Protein AF-A0A1V6GS92-F1 (afdb_monomer_lite)

Foldseek 3Di:
DQPQDDPQLSAGPVNVVVDDPVVVVVSLLVSLVVVLVVLLVVLVVVQCVVVVVVPDPDRDDSCCRSADDDPSDRDHPVRVVVVVVVVVVVVVVVVVD

Sequence (97 aa):
MKLVALGPLRLSHEDVWRLTWGEVEDLAYAWRYSEFLETQKRAQHAAWILNGSGNLKRPLRVEDLSGYWVDGRIMDKNEYHEYQKRRIRAKRGVKNG

pLDDT: mean 85.9, std 13.89, range [40.41, 97.0]

Structure (mmCIF, N/CA/C/O backbone):
data_AF-A0A1V6GS92-F1
#
_entry.id   AF-A0A1V6GS92-F1
#
loop_
_atom_site.group_PDB
_atom_site.id
_atom_site.type_symbol
_atom_site.label_atom_id
_atom_site.label_alt_id
_atom_site.label_comp_id
_atom_site.label_asym_id
_atom_site.label_entity_id
_atom_site.label_seq_id
_atom_site.pdbx_PDB_ins_code
_atom_site.Cartn_x
_atom_site.Cartn_y
_atom_site.Cartn_z
_atom_site.occupancy
_atom_site.B_iso_or_equiv
_atom_site.auth_seq_id
_atom_site.auth_comp_id
_atom_site.auth_asym_id
_atom_site.auth_atom_id
_atom_site.pdbx_PDB_model_num
ATOM 1 N N . MET A 1 1 ? 29.927 10.587 -14.963 1.00 40.41 1 MET A N 1
ATOM 2 C CA . MET A 1 1 ? 28.707 11.268 -14.470 1.00 40.41 1 MET A CA 1
ATOM 3 C C . MET A 1 1 ? 27.534 10.324 -14.671 1.00 40.41 1 MET A C 1
ATOM 5 O O . MET A 1 1 ? 27.228 10.024 -15.815 1.00 40.41 1 MET A O 1
ATOM 9 N N . LYS A 1 2 ? 26.926 9.788 -13.602 1.00 44.16 2 LYS A N 1
ATOM 10 C CA . LYS A 1 2 ? 25.694 8.994 -13.735 1.00 44.16 2 LYS A CA 1
ATOM 11 C C . LYS A 1 2 ? 24.556 9.967 -14.025 1.00 44.16 2 LYS A C 1
ATOM 13 O O . LYS A 1 2 ? 24.117 10.674 -13.124 1.00 44.16 2 LYS A O 1
ATOM 18 N N . LEU A 1 3 ? 24.140 10.037 -15.286 1.00 49.91 3 LEU A N 1
ATOM 19 C CA . LEU A 1 3 ? 22.869 10.638 -15.670 1.00 49.91 3 LEU A CA 1
ATOM 20 C C . LEU A 1 3 ? 21.786 9.852 -14.925 1.00 49.91 3 LEU A C 1
ATOM 22 O O . LEU A 1 3 ? 21.489 8.713 -15.278 1.00 49.91 3 LEU A O 1
ATOM 26 N N . VAL A 1 4 ? 21.289 10.426 -13.827 1.00 53.53 4 VAL A N 1
ATOM 27 C CA . VAL A 1 4 ? 20.115 9.943 -13.099 1.00 53.53 4 VAL A CA 1
ATOM 28 C C . VAL A 1 4 ? 18.963 10.051 -14.083 1.00 53.53 4 VAL A C 1
ATOM 30 O O . VAL A 1 4 ? 18.396 11.130 -14.244 1.00 53.53 4 VAL A O 1
ATOM 33 N N . ALA A 1 5 ? 18.696 8.986 -14.834 1.00 53.59 5 ALA A N 1
ATOM 34 C CA . ALA A 1 5 ? 17.643 9.036 -15.822 1.00 53.59 5 ALA A CA 1
ATOM 35 C C . ALA A 1 5 ? 16.322 8.539 -15.205 1.00 53.59 5 ALA A C 1
ATOM 37 O O . ALA A 1 5 ? 16.239 7.581 -14.439 1.00 53.59 5 ALA A O 1
ATOM 38 N N . LEU A 1 6 ? 15.317 9.375 -15.446 1.00 57.06 6 LEU A N 1
ATOM 39 C CA . LEU A 1 6 ? 13.910 9.063 -15.644 1.00 57.06 6 LEU A CA 1
ATOM 40 C C . LEU A 1 6 ? 13.200 8.245 -14.553 1.00 57.06 6 LEU A C 1
ATOM 42 O O . LEU A 1 6 ? 12.740 7.123 -14.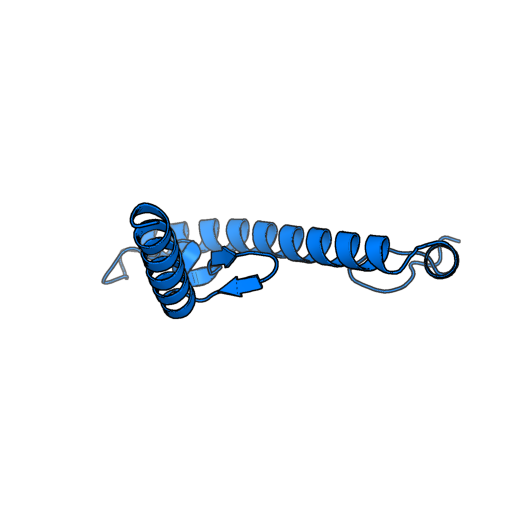749 1.00 57.06 6 LEU A O 1
ATOM 46 N N . GLY A 1 7 ? 12.952 8.938 -13.440 1.00 68.44 7 GLY A N 1
ATOM 47 C CA . GLY A 1 7 ? 11.750 8.724 -12.640 1.00 68.44 7 GLY A CA 1
ATOM 48 C C . GLY A 1 7 ? 11.771 7.486 -11.731 1.00 68.44 7 GLY A C 1
ATOM 49 O O . GLY A 1 7 ? 12.838 7.009 -11.342 1.00 68.44 7 GLY A O 1
ATOM 50 N N . PRO A 1 8 ? 10.592 6.986 -11.326 1.00 73.38 8 PRO A N 1
ATOM 51 C CA . PRO A 1 8 ? 10.463 5.970 -10.279 1.00 73.38 8 PRO A CA 1
ATOM 52 C C . PRO A 1 8 ? 11.168 4.633 -10.562 1.00 73.38 8 PRO A C 1
ATOM 54 O O . PRO A 1 8 ? 11.498 3.907 -9.626 1.00 73.38 8 PRO A O 1
ATOM 57 N N . LEU A 1 9 ? 11.438 4.324 -11.832 1.00 79.75 9 LEU A N 1
ATOM 58 C CA . LEU A 1 9 ? 12.036 3.057 -12.264 1.00 79.75 9 LEU A CA 1
ATOM 59 C C . LEU A 1 9 ? 13.572 3.054 -12.219 1.00 79.75 9 LEU A C 1
ATOM 61 O O . LEU A 1 9 ? 14.178 2.007 -12.420 1.00 79.75 9 LEU A O 1
ATOM 65 N N . ARG A 1 10 ? 14.205 4.202 -11.923 1.00 74.81 10 ARG A N 1
ATOM 66 C CA . ARG A 1 10 ? 15.671 4.357 -11.797 1.00 74.81 10 ARG A CA 1
ATOM 67 C C . ARG A 1 10 ? 16.462 3.838 -13.013 1.00 74.81 10 ARG A C 1
ATOM 69 O O . ARG A 1 10 ? 17.577 3.345 -12.851 1.00 74.81 10 ARG A O 1
ATOM 76 N N . LEU A 1 11 ? 15.891 3.955 -14.211 1.00 78.75 11 LEU A N 1
ATOM 77 C CA . LEU A 1 11 ? 16.488 3.491 -15.466 1.00 78.75 11 LEU A CA 1
ATOM 78 C C . LEU A 1 11 ? 17.394 4.557 -16.064 1.00 78.75 11 LEU A C 1
ATOM 80 O O . LEU A 1 11 ? 16.971 5.697 -16.179 1.00 78.75 11 LEU A O 1
ATOM 84 N N . SER A 1 12 ? 18.605 4.220 -16.505 1.00 78.94 12 SER A N 1
ATOM 85 C CA . SER A 1 12 ? 19.438 5.166 -17.255 1.00 78.94 12 SER A CA 1
ATOM 86 C C . SER A 1 12 ? 18.942 5.345 -18.698 1.00 78.94 12 SER A C 1
ATOM 88 O O . SER A 1 12 ? 18.154 4.550 -19.206 1.00 78.94 12 SER A O 1
ATOM 90 N N . HIS A 1 13 ? 19.421 6.385 -19.392 1.00 75.88 13 HIS A N 1
ATOM 91 C CA . HIS A 1 13 ? 19.068 6.609 -20.800 1.00 75.88 13 HIS A CA 1
ATOM 92 C C . HIS A 1 13 ? 19.468 5.426 -21.697 1.00 75.88 13 HIS A C 1
ATOM 94 O O . HIS A 1 13 ? 18.750 5.109 -22.639 1.00 75.88 13 HIS A O 1
ATOM 100 N N . GLU A 1 14 ? 20.584 4.755 -21.398 1.00 78.94 14 GLU A N 1
ATOM 101 C CA . GLU A 1 14 ? 21.009 3.566 -22.145 1.00 78.94 14 GLU A CA 1
ATOM 102 C C . GLU A 1 14 ? 20.124 2.348 -21.869 1.00 78.94 14 GLU A C 1
ATOM 104 O O . GLU A 1 14 ? 19.880 1.560 -22.781 1.00 78.94 14 GLU A O 1
ATOM 109 N N . ASP A 1 15 ? 19.616 2.205 -20.642 1.00 80.38 15 ASP A N 1
ATOM 110 C CA . ASP A 1 15 ? 18.771 1.067 -20.263 1.00 80.38 15 ASP A CA 1
ATOM 111 C C . ASP A 1 15 ? 17.447 1.077 -21.037 1.00 80.38 15 ASP A C 1
ATOM 113 O O . ASP A 1 15 ? 16.964 0.025 -21.448 1.00 80.38 15 ASP A O 1
ATOM 117 N N . VAL A 1 16 ? 16.902 2.265 -21.331 1.00 76.75 16 VAL A N 1
ATOM 118 C CA . VAL A 1 16 ? 15.662 2.427 -22.116 1.00 76.75 16 VAL A CA 1
ATOM 119 C C . VAL A 1 16 ? 15.771 1.792 -23.507 1.00 76.75 16 VAL A C 1
ATOM 121 O O . VAL A 1 16 ? 14.786 1.272 -24.018 1.00 76.75 16 VAL A O 1
ATOM 124 N N . TRP A 1 17 ? 16.961 1.796 -24.112 1.00 81.69 17 TRP A N 1
ATOM 125 C CA . TRP A 1 17 ? 17.186 1.220 -25.442 1.00 81.69 17 TRP A CA 1
ATOM 126 C C . TRP A 1 17 ? 17.456 -0.288 -25.429 1.00 81.69 17 TRP A C 1
ATOM 128 O O . TRP A 1 17 ? 17.484 -0.905 -26.493 1.00 81.69 17 TRP A O 1
ATOM 138 N N . ARG A 1 18 ? 17.695 -0.880 -24.253 1.00 85.38 18 ARG A N 1
ATOM 139 C CA . ARG A 1 18 ? 18.050 -2.302 -24.095 1.00 85.38 18 ARG A CA 1
ATOM 140 C C . ARG A 1 18 ? 16.932 -3.141 -23.491 1.00 85.38 18 ARG A C 1
ATOM 142 O O . ARG A 1 18 ? 16.963 -4.357 -23.640 1.00 85.38 18 ARG A O 1
ATOM 149 N N . LEU A 1 19 ? 15.979 -2.503 -22.818 1.00 86.50 19 LEU A N 1
ATOM 150 C CA . LEU A 1 19 ? 14.851 -3.181 -22.197 1.00 86.50 19 LEU A CA 1
ATOM 151 C C . LEU A 1 19 ? 13.761 -3.500 -23.214 1.00 86.50 19 LEU A C 1
ATOM 153 O O . LEU A 1 19 ? 13.388 -2.692 -24.065 1.00 86.50 19 LEU A O 1
ATOM 157 N N . THR A 1 20 ? 13.206 -4.690 -23.067 1.00 88.81 20 THR A N 1
ATOM 158 C CA . THR A 1 20 ? 11.969 -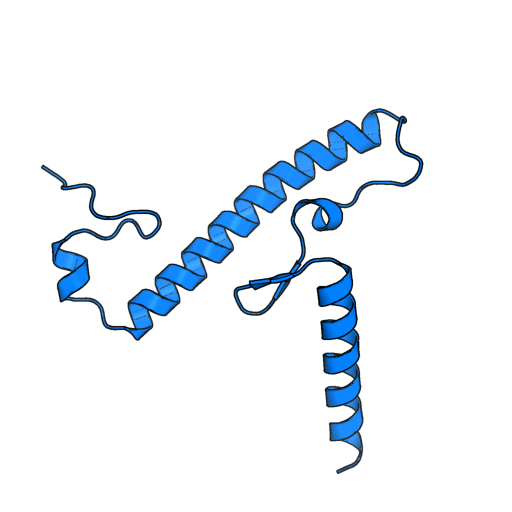5.091 -23.719 1.00 88.81 20 THR A CA 1
ATOM 159 C C . THR A 1 20 ? 10.766 -4.476 -23.010 1.00 88.81 20 THR A C 1
ATOM 161 O O . THR A 1 20 ? 10.821 -4.086 -21.842 1.00 88.81 20 THR A O 1
ATOM 164 N N . TRP A 1 21 ? 9.632 -4.426 -23.707 1.00 85.50 21 TRP A N 1
ATOM 165 C CA . TRP A 1 21 ? 8.398 -3.897 -23.128 1.00 85.50 21 TRP A CA 1
ATOM 166 C C . TRP A 1 21 ? 7.929 -4.689 -21.895 1.00 85.50 21 TRP A C 1
ATOM 168 O O . TRP A 1 21 ? 7.478 -4.093 -20.922 1.00 85.50 21 TRP A O 1
ATOM 178 N N . GLY A 1 22 ? 8.108 -6.016 -21.898 1.00 88.44 22 GLY A N 1
ATOM 179 C CA . GLY A 1 22 ? 7.766 -6.866 -20.753 1.00 88.44 22 GLY A CA 1
ATOM 180 C C . GLY A 1 22 ? 8.606 -6.554 -19.513 1.00 88.44 22 GLY A C 1
ATOM 181 O O . GLY A 1 22 ? 8.066 -6.424 -18.421 1.00 88.44 22 GLY A O 1
ATOM 182 N N . GLU A 1 23 ? 9.910 -6.325 -19.679 1.00 89.12 23 GLU A N 1
ATOM 183 C CA . GLU A 1 23 ? 10.781 -5.947 -18.557 1.00 89.12 23 GLU A CA 1
ATOM 184 C C . GLU A 1 23 ? 10.404 -4.576 -17.977 1.00 89.12 23 GLU A C 1
ATOM 186 O O . GLU A 1 23 ? 10.469 -4.370 -16.766 1.00 89.12 23 GLU A O 1
ATOM 191 N N . VAL A 1 24 ? 9.966 -3.636 -18.820 1.00 87.75 24 VAL A N 1
ATOM 192 C CA . VAL A 1 24 ? 9.455 -2.338 -18.355 1.00 87.75 24 VAL A CA 1
ATOM 193 C C . VAL A 1 24 ? 8.169 -2.510 -17.542 1.00 87.75 24 VAL A C 1
ATOM 195 O O . VAL A 1 24 ? 8.020 -1.871 -16.497 1.00 87.75 24 VAL A O 1
ATOM 198 N N . GLU A 1 25 ? 7.252 -3.376 -17.978 1.00 88.44 25 GLU A N 1
ATOM 199 C CA . GLU A 1 25 ? 6.022 -3.684 -17.238 1.00 88.44 25 GLU A CA 1
ATOM 200 C C . GLU A 1 25 ? 6.315 -4.343 -15.882 1.00 88.44 25 GLU A C 1
ATOM 202 O O . GLU A 1 25 ? 5.744 -3.930 -14.867 1.00 88.44 25 GLU A O 1
ATOM 207 N N . ASP A 1 26 ? 7.260 -5.283 -15.834 1.00 89.88 26 ASP A N 1
ATOM 208 C CA . ASP A 1 26 ? 7.698 -5.938 -14.597 1.00 89.88 26 ASP A CA 1
ATOM 209 C C . ASP A 1 26 ? 8.331 -4.943 -13.618 1.00 89.88 26 ASP A C 1
ATOM 211 O O . ASP A 1 26 ? 8.008 -4.932 -12.424 1.00 89.88 26 ASP A O 1
ATOM 215 N N . LEU A 1 27 ? 9.188 -4.047 -14.114 1.00 89.69 27 LEU A N 1
ATOM 216 C CA . LEU A 1 27 ? 9.782 -2.984 -13.305 1.00 89.69 27 LEU A CA 1
ATOM 217 C C . LEU A 1 27 ? 8.721 -2.023 -12.767 1.00 89.69 27 LEU A C 1
ATOM 219 O O . LEU A 1 27 ? 8.770 -1.637 -11.596 1.00 89.69 27 LEU A O 1
ATOM 223 N N . ALA A 1 28 ? 7.738 -1.656 -13.590 1.00 88.62 28 ALA A N 1
ATOM 224 C CA . ALA A 1 28 ? 6.625 -0.822 -13.159 1.00 88.62 28 ALA A CA 1
ATOM 225 C C . ALA A 1 28 ? 5.776 -1.515 -12.087 1.00 88.62 28 ALA A C 1
ATOM 227 O O . ALA A 1 28 ? 5.388 -0.880 -11.102 1.00 88.62 28 ALA A O 1
ATOM 228 N N . TYR A 1 29 ? 5.521 -2.816 -12.233 1.00 90.56 29 TYR A N 1
ATOM 229 C CA . TYR A 1 29 ? 4.816 -3.610 -11.233 1.00 90.56 29 TYR A CA 1
ATOM 230 C C . TYR A 1 29 ? 5.590 -3.659 -9.909 1.00 90.56 29 TYR A C 1
ATOM 232 O O . TYR A 1 29 ? 5.027 -3.365 -8.849 1.00 90.56 29 TYR A O 1
ATOM 240 N N . ALA A 1 30 ? 6.888 -3.964 -9.969 1.00 90.50 30 ALA A N 1
ATOM 241 C CA . ALA A 1 30 ? 7.765 -4.022 -8.806 1.00 90.50 30 ALA A CA 1
ATOM 242 C C . ALA A 1 30 ? 7.842 -2.670 -8.084 1.00 90.50 30 ALA A C 1
ATOM 244 O O . ALA A 1 30 ? 7.712 -2.613 -6.858 1.00 90.50 30 ALA A O 1
ATOM 245 N N . TRP A 1 31 ? 7.975 -1.573 -8.836 1.00 90.50 31 TRP A N 1
ATOM 246 C CA . TRP A 1 31 ? 7.975 -0.230 -8.268 1.00 90.50 31 TRP A CA 1
ATOM 247 C C . TRP A 1 31 ? 6.657 0.084 -7.550 1.00 90.50 31 TRP A C 1
ATOM 249 O O . TRP A 1 31 ? 6.676 0.476 -6.382 1.00 90.50 31 TRP A O 1
ATOM 259 N N . ARG A 1 32 ? 5.505 -0.157 -8.188 1.00 90.88 32 ARG A N 1
ATOM 260 C CA . ARG A 1 32 ? 4.189 0.084 -7.569 1.00 90.88 32 ARG A CA 1
ATOM 261 C C . ARG A 1 32 ? 3.996 -0.727 -6.292 1.00 90.88 32 ARG A C 1
ATOM 263 O O . ARG A 1 32 ? 3.432 -0.216 -5.326 1.00 90.88 32 ARG A O 1
ATOM 270 N N . TYR A 1 33 ? 4.473 -1.969 -6.274 1.00 93.50 33 TYR A N 1
ATOM 271 C CA . TYR A 1 33 ? 4.414 -2.799 -5.077 1.00 93.50 33 TYR A CA 1
ATOM 272 C C . TYR A 1 33 ? 5.320 -2.253 -3.966 1.00 93.50 33 TYR A C 1
ATOM 274 O O . TYR A 1 33 ? 4.911 -2.198 -2.808 1.00 93.50 33 TYR A O 1
ATOM 282 N N . SER A 1 34 ? 6.521 -1.777 -4.310 1.00 92.69 34 SER A N 1
ATOM 283 C CA . SER A 1 34 ? 7.426 -1.152 -3.339 1.00 92.69 34 SER A CA 1
ATOM 284 C C . SER A 1 34 ? 6.823 0.107 -2.697 1.00 92.69 34 SER A C 1
ATOM 286 O O . SER A 1 34 ? 6.869 0.253 -1.476 1.00 92.69 34 SER A O 1
ATOM 288 N N . GLU A 1 35 ? 6.156 0.955 -3.486 1.00 92.44 35 GLU A N 1
ATOM 289 C CA . GLU A 1 35 ? 5.434 2.137 -2.992 1.00 92.44 35 GLU A CA 1
ATOM 290 C C . GLU A 1 35 ? 4.251 1.762 -2.092 1.00 92.44 35 GLU A C 1
ATOM 292 O O . GLU A 1 35 ? 4.002 2.409 -1.068 1.00 92.44 35 GLU A O 1
ATOM 297 N N . PHE A 1 36 ? 3.529 0.692 -2.437 1.00 94.81 36 PHE A N 1
ATOM 298 C CA . PHE A 1 36 ? 2.468 0.160 -1.587 1.00 94.81 36 PHE A CA 1
ATOM 299 C C . PHE A 1 36 ? 3.015 -0.288 -0.223 1.00 94.81 36 PHE A C 1
ATOM 301 O O . PHE A 1 36 ? 2.448 0.079 0.805 1.00 94.81 36 PHE A O 1
ATOM 308 N N . LEU A 1 37 ? 4.141 -1.009 -0.187 1.00 95.56 37 LEU A N 1
ATOM 309 C CA . LEU A 1 37 ? 4.770 -1.438 1.068 1.00 95.56 37 LEU A CA 1
ATOM 310 C C . LEU A 1 37 ? 5.234 -0.253 1.925 1.00 95.56 37 LEU A C 1
ATOM 312 O O . LEU A 1 37 ? 5.045 -0.258 3.142 1.00 95.56 37 LEU A O 1
ATOM 316 N N . GLU A 1 38 ? 5.816 0.778 1.312 1.00 95.44 38 GLU A N 1
ATOM 317 C CA . GLU A 1 38 ? 6.196 2.006 2.020 1.00 95.44 38 GLU A CA 1
ATOM 318 C C . GLU A 1 38 ? 4.973 2.729 2.598 1.00 95.44 38 GLU A C 1
ATOM 320 O O . GLU A 1 38 ? 4.980 3.169 3.753 1.00 95.44 38 GLU A O 1
ATOM 325 N N . THR A 1 39 ? 3.879 2.782 1.838 1.00 95.19 39 THR A N 1
ATOM 326 C CA . THR A 1 39 ? 2.601 3.329 2.306 1.00 95.19 39 THR A CA 1
ATOM 327 C C . THR A 1 39 ? 2.038 2.506 3.464 1.00 95.19 39 THR A C 1
ATOM 329 O O . THR A 1 39 ? 1.588 3.081 4.454 1.00 95.19 39 THR A O 1
ATOM 332 N N . GLN A 1 40 ? 2.121 1.175 3.401 1.00 96.56 40 GLN A N 1
ATOM 333 C CA . GLN A 1 40 ? 1.657 0.279 4.459 1.00 96.56 40 GLN A CA 1
ATOM 334 C C . GLN A 1 40 ? 2.427 0.497 5.770 1.00 96.56 40 GLN A C 1
ATOM 336 O O . GLN A 1 40 ? 1.811 0.583 6.833 1.00 96.56 40 GLN A O 1
ATOM 341 N N . LYS A 1 41 ? 3.755 0.672 5.713 1.00 96.88 41 LYS A N 1
ATOM 342 C CA . LYS A 1 41 ? 4.572 1.005 6.897 1.00 96.88 41 LYS A CA 1
ATOM 343 C C . LYS A 1 41 ? 4.141 2.333 7.526 1.00 96.88 41 LYS A C 1
ATOM 345 O O . LYS A 1 41 ? 3.965 2.423 8.740 1.00 96.88 41 LYS A O 1
ATOM 350 N N . ARG A 1 42 ? 3.930 3.371 6.708 1.00 97.00 42 ARG A N 1
ATOM 351 C CA . ARG A 1 42 ? 3.462 4.688 7.185 1.00 97.00 42 ARG A CA 1
ATOM 352 C C . ARG A 1 42 ? 2.062 4.600 7.794 1.00 97.00 42 ARG A C 1
ATOM 354 O O . ARG A 1 42 ? 1.824 5.150 8.868 1.00 97.00 42 ARG A O 1
ATOM 361 N N . ALA A 1 43 ? 1.163 3.868 7.143 1.00 96.56 43 ALA A N 1
ATOM 362 C CA . ALA A 1 43 ? -0.190 3.612 7.618 1.00 96.56 43 ALA A CA 1
ATOM 363 C C . ALA A 1 43 ? -0.200 2.836 8.942 1.00 96.56 43 ALA A C 1
ATOM 365 O O . ALA A 1 43 ? -1.006 3.144 9.816 1.00 96.56 43 ALA A O 1
ATOM 366 N N . GLN A 1 44 ? 0.716 1.884 9.136 1.00 96.69 44 GLN A N 1
ATOM 367 C CA . GLN A 1 44 ? 0.864 1.159 10.397 1.00 96.69 44 GLN A CA 1
ATOM 368 C C . GLN A 1 44 ? 1.205 2.101 11.554 1.00 96.69 44 GLN A C 1
ATOM 370 O O . GLN A 1 44 ? 0.541 2.065 12.590 1.00 96.69 44 GLN A O 1
ATOM 375 N N . HIS A 1 45 ? 2.187 2.986 11.366 1.00 96.44 45 HIS A N 1
ATOM 376 C CA . HIS A 1 45 ? 2.536 3.980 12.383 1.00 96.44 45 HIS A CA 1
ATOM 377 C C . HIS A 1 45 ? 1.367 4.930 12.677 1.00 96.44 45 HIS A C 1
ATOM 379 O O . HIS A 1 45 ? 1.047 5.174 13.840 1.00 96.44 45 HIS A O 1
ATOM 385 N N . ALA A 1 46 ? 0.685 5.423 11.639 1.00 94.94 46 ALA A N 1
ATOM 386 C CA . ALA A 1 46 ? -0.482 6.288 11.801 1.00 94.94 46 ALA A CA 1
ATOM 387 C C . ALA A 1 46 ? -1.624 5.582 12.552 1.00 94.94 46 ALA A C 1
ATOM 389 O O . ALA A 1 46 ? -2.210 6.160 13.468 1.00 94.94 46 ALA A O 1
ATOM 390 N N . ALA A 1 47 ? -1.907 4.320 12.218 1.00 95.50 47 ALA A N 1
ATOM 391 C CA . ALA A 1 47 ? -2.925 3.521 12.887 1.00 95.50 47 ALA A CA 1
ATOM 392 C C . ALA A 1 47 ? -2.606 3.326 14.374 1.00 95.50 47 ALA A C 1
ATOM 394 O O . ALA A 1 47 ? -3.505 3.444 15.203 1.00 95.50 47 ALA A O 1
ATOM 395 N N . TRP A 1 48 ? -1.343 3.088 14.741 1.00 94.81 48 TRP A N 1
ATOM 396 C CA . TRP A 1 48 ? -0.941 2.992 16.147 1.00 94.81 48 TRP A CA 1
ATOM 397 C C . TRP A 1 48 ? -1.152 4.294 16.914 1.00 94.81 48 TRP A C 1
ATOM 399 O O . TRP A 1 48 ? -1.752 4.265 17.986 1.00 94.81 48 TRP A O 1
ATOM 409 N N . ILE A 1 49 ? -0.724 5.428 16.355 1.00 94.94 49 ILE A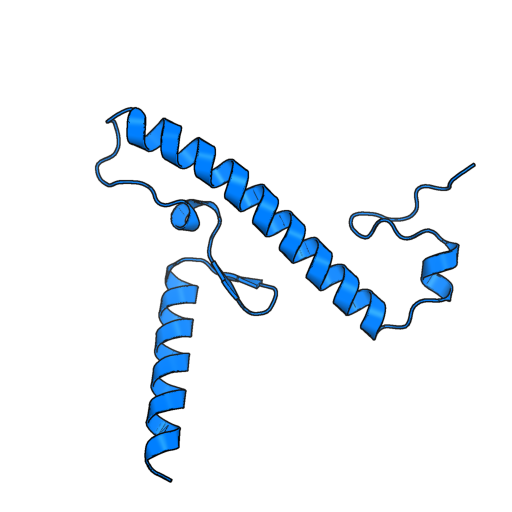 N 1
ATOM 410 C CA . ILE A 1 49 ? -0.893 6.742 16.991 1.00 94.94 49 ILE A CA 1
ATOM 411 C C . ILE A 1 49 ? -2.383 7.049 17.190 1.00 94.94 49 ILE A C 1
ATOM 413 O O . ILE A 1 49 ? -2.813 7.409 18.286 1.00 94.94 49 ILE A O 1
ATOM 417 N N . LEU A 1 50 ? -3.189 6.871 16.143 1.00 94.19 50 LEU A N 1
ATOM 418 C CA . LEU A 1 50 ? -4.609 7.213 16.174 1.00 94.19 50 LEU A CA 1
ATOM 419 C C . LEU A 1 50 ? -5.409 6.277 17.084 1.00 94.19 50 LEU A C 1
ATOM 421 O O . LEU A 1 50 ? -6.231 6.753 17.867 1.00 94.19 50 LEU A O 1
ATOM 425 N N . ASN A 1 51 ? -5.142 4.971 17.046 1.00 94.62 51 ASN A N 1
ATOM 426 C CA . ASN A 1 51 ? -5.795 4.017 17.944 1.00 94.62 51 ASN A CA 1
ATOM 427 C C . ASN A 1 51 ? -5.368 4.217 19.401 1.00 94.62 51 ASN A C 1
ATOM 429 O O . ASN A 1 51 ? -6.209 4.137 20.292 1.00 94.62 51 ASN A O 1
ATOM 433 N N . GLY A 1 52 ? -4.090 4.522 19.645 1.00 93.25 52 GLY A N 1
ATOM 434 C CA . GLY A 1 52 ? -3.569 4.807 20.982 1.00 93.25 52 GLY A CA 1
ATOM 435 C C . GLY A 1 52 ? -4.129 6.093 21.595 1.00 93.25 52 GLY A C 1
ATOM 436 O O . GLY A 1 52 ? -4.208 6.195 22.814 1.00 93.25 52 GLY A O 1
ATOM 437 N N . SER A 1 53 ? -4.574 7.051 20.773 1.00 93.06 53 SER A N 1
ATOM 438 C CA . SER A 1 53 ? -5.149 8.318 21.250 1.00 93.06 53 SER A CA 1
ATOM 439 C C . SER A 1 53 ? -6.496 8.180 21.973 1.00 93.06 53 SER A C 1
ATOM 441 O O . SER A 1 53 ? -6.926 9.122 22.631 1.00 93.06 53 SER A O 1
ATOM 443 N N . GLY A 1 54 ? -7.198 7.049 21.821 1.00 87.38 54 GLY A N 1
ATOM 444 C CA . GLY A 1 54 ? -8.521 6.820 22.419 1.00 87.38 54 GLY A CA 1
ATOM 445 C C . GLY A 1 54 ? -9.672 7.634 21.807 1.00 87.38 54 GLY A C 1
ATOM 446 O O . GLY A 1 54 ? -10.823 7.435 22.183 1.00 87.38 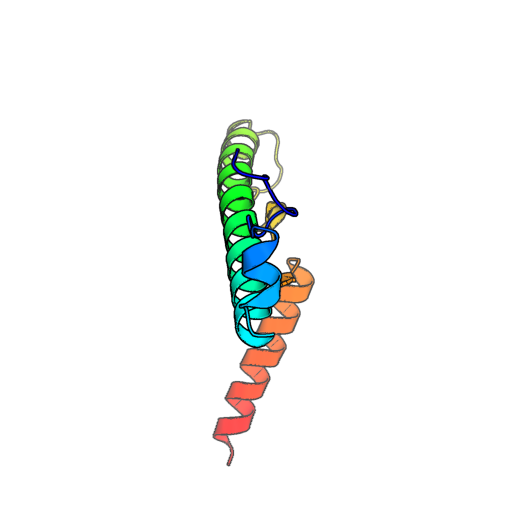54 GLY A O 1
ATOM 447 N N . ASN A 1 55 ? -9.404 8.506 20.829 1.00 89.56 55 ASN A N 1
ATOM 448 C CA . ASN A 1 55 ? -10.402 9.414 20.246 1.00 89.56 55 ASN A CA 1
ATOM 449 C C . ASN A 1 55 ? -11.248 8.791 19.120 1.00 89.56 55 ASN A C 1
ATOM 451 O O . ASN A 1 55 ? -12.090 9.461 18.518 1.00 89.56 55 ASN A O 1
ATOM 455 N N . LEU A 1 56 ? -11.025 7.518 18.792 1.00 89.62 56 LEU A N 1
ATOM 456 C CA . LEU A 1 56 ? -11.709 6.846 17.693 1.00 89.62 56 LEU A CA 1
ATOM 457 C C . LEU A 1 56 ? -12.879 5.990 18.187 1.00 89.62 56 LEU A C 1
ATOM 459 O O . LEU A 1 56 ? -12.721 5.135 19.051 1.00 89.62 56 LEU A O 1
ATOM 463 N N . LYS A 1 57 ? -14.046 6.139 17.543 1.00 90.25 57 LYS A N 1
ATOM 464 C CA . LYS A 1 57 ? -15.230 5.286 17.787 1.00 90.25 57 LYS A CA 1
ATOM 465 C C . LYS A 1 57 ? -15.001 3.811 17.434 1.00 90.25 57 LYS A C 1
ATOM 467 O O . LYS A 1 57 ? -15.713 2.943 17.925 1.00 90.25 57 LYS A O 1
ATOM 472 N N . ARG A 1 58 ? -14.064 3.534 16.525 1.00 91.19 58 ARG A N 1
ATOM 473 C CA . ARG A 1 58 ? -13.683 2.185 16.092 1.00 91.19 58 ARG A CA 1
ATOM 474 C C . ARG A 1 58 ? -12.179 2.138 15.823 1.00 91.19 58 ARG A C 1
ATOM 476 O O . ARG A 1 58 ? -11.661 3.132 15.313 1.00 91.19 58 ARG A O 1
ATOM 483 N N . PRO A 1 59 ? -11.503 1.006 16.079 1.00 91.31 59 PRO A N 1
ATOM 484 C CA . PRO A 1 59 ? -10.103 0.848 15.711 1.00 91.31 59 PRO A CA 1
ATOM 485 C C . PRO A 1 59 ? -9.902 1.050 14.205 1.00 91.31 59 PRO A C 1
ATOM 487 O O . PRO A 1 59 ? -10.596 0.433 13.392 1.00 91.31 59 PRO A O 1
ATOM 490 N N . LEU A 1 60 ? -8.957 1.912 13.848 1.00 93.38 60 LEU A N 1
ATOM 491 C CA . LEU A 1 60 ? -8.492 2.129 12.487 1.00 93.38 60 LEU A CA 1
ATOM 492 C C . LEU A 1 60 ? -7.553 0.991 12.087 1.00 93.38 60 LEU A C 1
ATOM 494 O O . LEU A 1 60 ? -6.593 0.699 12.805 1.00 93.38 60 LEU A O 1
ATOM 498 N N . ARG A 1 61 ? -7.817 0.344 10.952 1.00 93.62 61 ARG A N 1
ATOM 499 C CA . ARG A 1 61 ? -6.917 -0.673 10.401 1.00 93.62 61 ARG A CA 1
ATOM 500 C C . ARG A 1 61 ? -5.942 -0.041 9.421 1.00 93.62 61 ARG A C 1
ATOM 502 O O . ARG A 1 61 ? -6.220 1.007 8.845 1.00 93.62 61 ARG A O 1
ATOM 509 N N . VAL A 1 62 ? -4.813 -0.706 9.203 1.00 94.56 62 VAL A N 1
ATOM 510 C CA . VAL A 1 62 ? -3.796 -0.247 8.247 1.00 94.56 62 VAL A CA 1
ATOM 511 C C . VAL A 1 62 ? -4.392 -0.166 6.844 1.00 94.56 62 VAL A C 1
ATOM 513 O O . VAL A 1 62 ? -4.213 0.833 6.156 1.00 94.56 62 VAL A O 1
ATOM 516 N N . GLU A 1 63 ? -5.196 -1.157 6.463 1.00 94.56 63 GLU A N 1
ATOM 517 C CA . GLU A 1 63 ? -5.820 -1.240 5.141 1.00 94.56 63 GLU A CA 1
ATOM 518 C C . GLU A 1 63 ? -6.909 -0.180 4.931 1.00 94.56 63 GLU A C 1
ATOM 520 O O . GLU A 1 63 ? -7.226 0.147 3.791 1.00 94.56 63 GLU A O 1
ATOM 525 N N . ASP A 1 64 ? -7.458 0.403 6.006 1.00 91.69 64 ASP A N 1
ATOM 526 C CA . ASP A 1 64 ? -8.363 1.552 5.884 1.00 91.69 64 ASP A CA 1
ATOM 527 C C . ASP A 1 64 ? -7.601 2.819 5.421 1.00 91.69 64 ASP A C 1
ATOM 529 O O . ASP A 1 64 ? -8.227 3.755 4.929 1.00 91.69 64 ASP A O 1
ATOM 533 N N . LEU A 1 65 ? -6.265 2.849 5.560 1.00 93.50 65 LEU A N 1
ATOM 534 C CA . LEU A 1 65 ? -5.386 3.943 5.124 1.00 93.50 65 LEU A CA 1
ATOM 535 C C . LEU A 1 65 ? -4.589 3.609 3.854 1.00 93.50 65 LEU A C 1
ATOM 537 O O . LEU A 1 65 ? -4.402 4.477 3.008 1.00 93.50 65 LEU A O 1
ATOM 541 N N . SER A 1 66 ? -4.088 2.377 3.728 1.00 94.69 66 SER A N 1
ATOM 542 C CA . SER A 1 66 ? -3.235 1.956 2.607 1.00 94.69 66 SER A CA 1
ATOM 543 C C . SER A 1 66 ? -3.988 1.247 1.479 1.00 94.69 66 SER A C 1
ATOM 545 O O . SER A 1 66 ? -3.406 1.006 0.424 1.00 94.69 66 SER A O 1
ATOM 547 N N . GLY A 1 67 ? -5.251 0.870 1.696 1.00 94.81 67 GLY A N 1
ATOM 548 C CA . GLY A 1 67 ? -6.004 0.016 0.781 1.00 94.81 67 GLY A CA 1
ATOM 549 C C . GLY A 1 67 ? -5.470 -1.419 0.721 1.00 94.81 67 GLY A C 1
ATOM 550 O O . GLY A 1 67 ? -4.662 -1.851 1.550 1.00 94.81 67 GLY A O 1
ATOM 551 N N . TYR A 1 68 ? -5.937 -2.157 -0.284 1.00 94.94 68 TYR A N 1
ATOM 552 C CA . TYR A 1 68 ? -5.618 -3.562 -0.521 1.00 94.94 68 TYR A 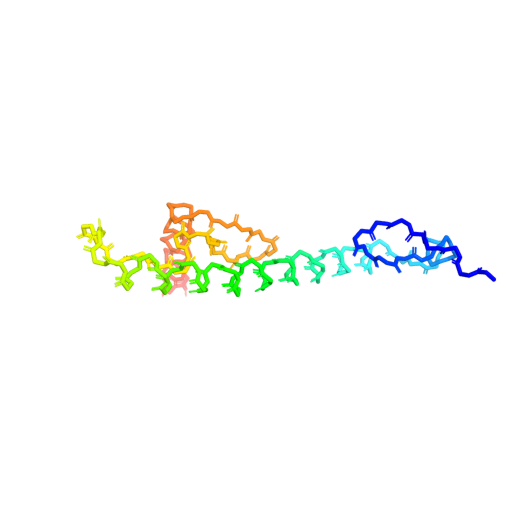CA 1
ATOM 553 C C . TYR A 1 68 ? -4.880 -3.734 -1.843 1.00 94.94 68 TYR A C 1
ATOM 555 O O . TYR A 1 68 ? -5.396 -3.368 -2.897 1.00 94.94 68 TYR A O 1
ATOM 563 N N . TRP A 1 69 ? -3.701 -4.351 -1.812 1.00 94.88 69 TRP A N 1
ATOM 564 C CA . TRP A 1 69 ? -3.000 -4.725 -3.035 1.00 94.88 69 TRP A CA 1
ATOM 565 C C . TRP A 1 69 ? -3.648 -5.945 -3.696 1.00 94.88 69 TRP A C 1
ATOM 567 O O . TRP A 1 69 ? -3.751 -7.013 -3.087 1.00 94.88 69 TRP A O 1
ATOM 577 N N . VAL A 1 70 ? -4.059 -5.797 -4.953 1.00 93.56 70 VAL A N 1
ATOM 578 C CA . VAL A 1 70 ? -4.638 -6.860 -5.780 1.00 93.56 70 VAL A CA 1
ATOM 579 C C . VAL A 1 70 ? -4.118 -6.717 -7.205 1.00 93.56 70 VAL A C 1
ATOM 581 O O . VAL A 1 70 ? -4.426 -5.735 -7.878 1.00 93.56 70 VAL A O 1
ATOM 584 N N . ASP A 1 71 ? -3.344 -7.704 -7.660 1.00 88.81 71 ASP A N 1
ATOM 585 C CA . ASP A 1 71 ? -2.911 -7.861 -9.056 1.00 88.81 71 ASP A CA 1
ATOM 586 C C . ASP A 1 71 ? -2.376 -6.555 -9.682 1.00 88.81 71 ASP A C 1
ATOM 588 O O . ASP A 1 71 ? -2.789 -6.124 -10.760 1.00 88.81 71 ASP A O 1
ATOM 592 N N . GLY A 1 72 ? -1.478 -5.870 -8.969 1.00 88.50 72 GLY A N 1
ATOM 593 C CA . GLY A 1 72 ? -0.851 -4.642 -9.460 1.00 88.50 72 GLY A CA 1
ATOM 594 C C . GLY A 1 72 ? -1.628 -3.364 -9.177 1.00 88.50 72 GLY A C 1
ATOM 595 O O . GLY A 1 72 ? -1.175 -2.300 -9.582 1.00 88.50 72 GLY A O 1
ATOM 596 N N . ARG A 1 73 ? -2.790 -3.417 -8.521 1.00 91.31 73 ARG A N 1
ATOM 597 C CA . ARG A 1 73 ? -3.612 -2.240 -8.201 1.00 91.31 73 ARG A CA 1
ATOM 598 C C . ARG A 1 73 ? -3.887 -2.157 -6.706 1.00 91.31 73 ARG A C 1
ATOM 600 O O . ARG A 1 73 ? -3.962 -3.172 -6.023 1.00 91.31 73 ARG A O 1
ATOM 607 N N . ILE A 1 74 ? -4.056 -0.933 -6.216 1.00 93.25 74 ILE A N 1
ATOM 608 C CA . ILE A 1 74 ? -4.521 -0.676 -4.854 1.00 93.25 74 ILE A CA 1
ATOM 609 C C . ILE A 1 74 ? -6.029 -0.480 -4.945 1.00 93.25 74 ILE A C 1
ATOM 611 O O . ILE A 1 74 ? -6.486 0.405 -5.662 1.00 93.25 74 ILE A O 1
ATOM 615 N N . MET A 1 75 ? -6.772 -1.343 -4.265 1.00 94.94 75 MET A N 1
ATOM 616 C CA . MET A 1 75 ? -8.223 -1.282 -4.160 1.00 94.94 75 MET A CA 1
ATOM 617 C C . MET A 1 75 ? -8.619 -0.661 -2.831 1.00 94.94 75 MET A C 1
ATOM 619 O O . MET A 1 75 ? -8.002 -0.939 -1.795 1.00 94.94 75 MET A O 1
ATOM 623 N N . ASP A 1 76 ? -9.689 0.125 -2.842 1.00 93.06 76 ASP A N 1
ATOM 624 C CA . ASP A 1 76 ? -10.333 0.510 -1.596 1.00 93.06 76 ASP A CA 1
ATOM 625 C C . ASP A 1 76 ? -11.057 -0.689 -0.956 1.00 93.06 76 ASP A C 1
ATOM 627 O O . ASP A 1 76 ? -11.131 -1.803 -1.488 1.00 93.06 76 ASP A O 1
ATOM 631 N N . LYS A 1 77 ? -11.598 -0.476 0.240 1.00 93.19 77 LYS A N 1
ATOM 632 C CA . LYS A 1 77 ? -12.287 -1.522 0.994 1.00 93.19 77 LYS A CA 1
ATOM 633 C C . LYS A 1 77 ? -13.508 -2.086 0.268 1.00 93.19 77 LYS A C 1
ATOM 635 O O . LYS A 1 77 ? -13.714 -3.300 0.282 1.00 93.19 77 LYS A O 1
ATOM 640 N N . ASN A 1 78 ? -14.324 -1.236 -0.345 1.00 94.19 78 ASN A N 1
ATOM 641 C CA . ASN A 1 78 ? -15.543 -1.656 -1.029 1.00 94.19 78 ASN A CA 1
ATOM 642 C C . ASN A 1 78 ? -15.198 -2.428 -2.305 1.00 94.19 78 ASN A C 1
ATOM 644 O O . ASN A 1 78 ? -15.738 -3.512 -2.536 1.00 94.19 78 ASN A O 1
ATOM 648 N N . GLU A 1 79 ? -14.243 -1.917 -3.079 1.00 94.31 79 GLU A N 1
ATOM 649 C CA . GLU A 1 79 ? -13.701 -2.576 -4.265 1.00 94.31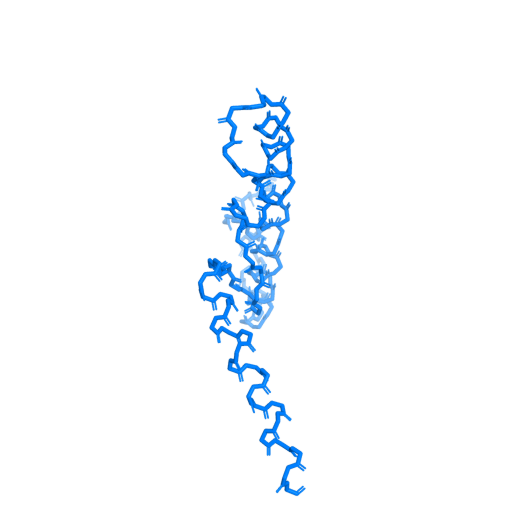 79 GLU A CA 1
ATOM 650 C C . GLU A 1 79 ? -13.124 -3.948 -3.925 1.00 94.31 79 GLU A C 1
ATOM 652 O O . GLU A 1 79 ? -13.437 -4.940 -4.592 1.00 94.31 79 GLU A O 1
ATOM 657 N N . TYR A 1 80 ? -12.344 -4.032 -2.845 1.00 95.00 80 TYR A N 1
ATOM 658 C CA . TYR A 1 80 ? -11.780 -5.287 -2.372 1.00 95.00 80 TYR A CA 1
ATOM 659 C C . TYR A 1 80 ? -12.873 -6.280 -1.965 1.00 95.00 80 TYR A C 1
ATOM 661 O O . TYR A 1 80 ? -12.825 -7.451 -2.347 1.00 95.00 80 TYR A O 1
ATOM 669 N N . HIS A 1 81 ? -13.905 -5.832 -1.245 1.00 94.88 81 HIS A N 1
ATOM 670 C CA . HIS A 1 81 ? -15.035 -6.687 -0.877 1.00 94.88 81 HIS A CA 1
ATOM 671 C C . HIS A 1 81 ? -15.778 -7.233 -2.106 1.00 94.88 81 HIS A C 1
ATOM 673 O O . HIS A 1 81 ? -16.080 -8.431 -2.157 1.00 94.88 81 HIS A O 1
ATOM 679 N N . GLU A 1 82 ? -16.038 -6.402 -3.115 1.00 95.25 82 GLU A N 1
ATOM 680 C CA . GLU A 1 82 ? -16.672 -6.840 -4.363 1.00 95.25 82 GLU A CA 1
ATOM 681 C C . GLU A 1 82 ? -15.767 -7.766 -5.185 1.00 95.25 82 GLU A C 1
ATOM 683 O O . GLU A 1 82 ? -16.228 -8.765 -5.749 1.00 95.25 82 GLU A O 1
ATOM 688 N N . TYR A 1 83 ? -14.459 -7.507 -5.215 1.00 93.75 83 TYR A N 1
ATOM 689 C CA . TYR A 1 83 ? -13.477 -8.424 -5.792 1.00 93.75 83 TYR A CA 1
ATOM 690 C C . TYR A 1 83 ? -13.523 -9.800 -5.108 1.00 93.75 83 TYR A C 1
ATOM 692 O O . TYR A 1 83 ? -13.627 -10.824 -5.789 1.00 93.75 83 TYR A O 1
ATOM 700 N N . GLN A 1 84 ? -13.547 -9.850 -3.772 1.00 93.38 84 GLN A N 1
ATOM 701 C CA . GLN A 1 84 ? -13.626 -11.109 -3.025 1.00 93.38 84 GLN A CA 1
ATOM 702 C C . GLN A 1 84 ? -14.920 -11.881 -3.306 1.00 93.38 84 GLN A C 1
ATOM 704 O O . GLN A 1 84 ? -14.868 -13.091 -3.547 1.00 93.38 84 GLN A O 1
ATOM 709 N N . LYS A 1 85 ? -16.076 -11.204 -3.338 1.00 93.75 85 LYS A N 1
ATOM 710 C CA . LYS A 1 85 ? -17.364 -11.834 -3.685 1.00 93.75 85 LYS A CA 1
ATOM 711 C C . LYS A 1 85 ? -17.319 -12.463 -5.077 1.00 93.75 85 LYS A C 1
ATOM 713 O O . LYS A 1 85 ? -17.699 -13.627 -5.231 1.00 93.75 85 LYS A O 1
ATOM 718 N N . ARG A 1 86 ? -16.817 -11.724 -6.074 1.00 93.06 86 ARG A N 1
ATOM 719 C CA . ARG A 1 86 ? -16.653 -12.217 -7.453 1.00 93.06 86 ARG A CA 1
ATOM 720 C C . ARG A 1 86 ? -15.729 -13.432 -7.504 1.00 93.06 86 ARG A C 1
ATOM 722 O O . ARG A 1 86 ? -16.101 -14.456 -8.074 1.00 93.06 86 ARG A O 1
ATOM 729 N N . ARG A 1 87 ? -14.579 -13.362 -6.829 1.00 91.88 87 ARG A N 1
ATOM 730 C CA . ARG A 1 87 ? -13.589 -14.447 -6.762 1.00 91.88 87 ARG A CA 1
ATOM 731 C C . ARG A 1 87 ? -14.153 -15.724 -6.133 1.00 91.88 87 ARG A C 1
ATOM 733 O O . ARG A 1 87 ? -13.934 -16.818 -6.649 1.00 91.88 87 ARG A O 1
ATOM 740 N N . ILE A 1 88 ? -14.906 -15.604 -5.038 1.00 91.69 88 ILE A N 1
ATOM 741 C CA . ILE A 1 88 ? -15.548 -16.749 -4.370 1.00 91.69 88 ILE A CA 1
ATOM 742 C C . ILE A 1 88 ? -16.651 -17.348 -5.249 1.00 91.69 88 ILE A C 1
ATOM 744 O O . ILE A 1 88 ? -16.735 -18.572 -5.366 1.00 91.69 88 ILE A O 1
ATOM 748 N N . ARG A 1 89 ? -17.481 -16.512 -5.888 1.00 91.44 89 ARG A N 1
ATOM 749 C CA . ARG A 1 89 ? -18.530 -16.976 -6.810 1.00 91.44 89 ARG A CA 1
ATOM 750 C C . ARG A 1 89 ? -17.933 -17.757 -7.982 1.00 91.44 89 ARG A C 1
ATOM 752 O O . ARG A 1 89 ? -18.421 -18.844 -8.271 1.00 91.44 89 ARG A O 1
ATOM 759 N N . ALA A 1 90 ? -16.850 -17.258 -8.582 1.00 89.19 90 ALA A N 1
ATOM 760 C CA . ALA A 1 90 ? -16.135 -17.952 -9.653 1.00 89.19 90 ALA A CA 1
ATOM 761 C C . ALA A 1 90 ? -15.636 -19.337 -9.203 1.00 89.19 90 ALA A C 1
ATOM 763 O O . ALA A 1 90 ? -15.909 -20.332 -9.866 1.00 89.19 90 ALA A O 1
ATOM 764 N N . LYS A 1 91 ? -15.010 -19.439 -8.020 1.00 86.50 91 LYS A N 1
ATOM 765 C CA . LYS A 1 91 ? -14.558 -20.731 -7.467 1.00 86.50 91 LYS A CA 1
ATOM 766 C C . LYS A 1 91 ? -15.696 -21.723 -7.207 1.00 86.50 91 LYS A C 1
ATOM 768 O O . LYS A 1 91 ? -15.491 -22.924 -7.338 1.00 86.50 91 LYS A O 1
ATOM 773 N N . ARG A 1 92 ? -16.878 -21.244 -6.807 1.00 82.25 92 ARG A N 1
ATOM 774 C CA . ARG A 1 92 ? -18.056 -22.101 -6.586 1.00 82.25 92 ARG A CA 1
ATOM 775 C C . ARG A 1 92 ? -18.672 -22.588 -7.899 1.00 82.25 92 ARG A C 1
ATOM 777 O O . ARG A 1 92 ? -19.097 -23.732 -7.948 1.00 82.25 92 ARG A O 1
ATOM 784 N N . GLY A 1 93 ? -18.674 -21.760 -8.946 1.00 65.50 93 GLY A N 1
ATOM 785 C CA . GLY A 1 93 ? -19.154 -22.150 -10.278 1.00 65.50 93 GLY A CA 1
ATOM 786 C C . GLY A 1 93 ? -18.320 -23.256 -10.932 1.00 65.50 93 GLY A C 1
ATOM 787 O O . GLY A 1 93 ? -18.876 -24.110 -11.607 1.00 65.50 93 GLY A O 1
ATOM 788 N N . VAL A 1 94 ? -17.011 -23.302 -10.657 1.00 58.12 94 VAL A N 1
ATOM 789 C CA . VAL A 1 94 ? -16.093 -24.340 -11.173 1.00 58.12 94 VAL A CA 1
ATOM 790 C C . VAL A 1 94 ? -16.326 -25.721 -10.539 1.00 58.12 94 VAL A C 1
ATOM 792 O O . VAL A 1 94 ? -15.922 -26.724 -11.107 1.00 58.12 94 VAL A O 1
ATOM 795 N N . LYS A 1 95 ? -17.002 -25.816 -9.384 1.00 51.72 95 LYS A N 1
ATOM 796 C CA . LYS A 1 95 ? -17.280 -27.110 -8.730 1.00 51.72 95 LYS A CA 1
ATOM 797 C C . LYS A 1 95 ? -18.463 -27.890 -9.322 1.00 51.72 95 LYS A C 1
ATOM 799 O O . LYS A 1 95 ? -18.668 -29.024 -8.908 1.00 51.72 95 LYS A O 1
ATOM 804 N N . ASN A 1 96 ? -19.226 -27.301 -10.245 1.00 44.66 96 ASN A N 1
ATOM 805 C CA . ASN A 1 96 ? -20.426 -27.915 -10.832 1.00 44.66 96 ASN A CA 1
ATOM 806 C C . ASN A 1 96 ? -20.239 -28.337 -12.306 1.00 44.66 96 ASN A C 1
ATOM 808 O O . ASN A 1 96 ? -21.233 -28.457 -13.020 1.00 44.66 96 ASN A O 1
ATOM 812 N N . GLY A 1 97 ? -18.995 -28.510 -12.763 1.00 43.31 97 GLY A N 1
ATOM 813 C CA . GLY A 1 97 ? -18.651 -29.009 -14.100 1.00 43.31 97 GLY A CA 1
ATOM 814 C C . GLY A 1 97 ? -17.922 -30.336 -14.022 1.00 43.31 97 GLY A C 1
ATOM 815 O O . GLY A 1 97 ? -17.032 -30.439 -13.149 1.00 43.31 97 GLY A O 1
#

Radius of gyration: 19.46 Å; chains: 1; bounding box: 49×40×48 Å

Secondary structure (DSSP, 8-state):
-----SGGGT--HHHHTT--HHHHHHHHHHHHHHHHHHHHHHHHHHHHHHHHTS--SSPPPTHHHH-EEETTEEE-HHHHHHHHHHHHHHHHHGGG-